Protein AF-A0A7W1BXC3-F1 (afdb_monomer)

Sequence (80 aa):
MKTVSRKLLFHLSLALFLLAGFTIVSAQQERPLSSITYRLSMSRPQSHLFEVTIEIELPESAPESLDFQMAKWSPGRYAV

pLDDT: mean 83.6, std 12.84, range [43.72, 97.56]

Foldseek 3Di:
DDDDDPVNVVVVVVVVVVVVVVVVVVVPVPPLFPDKDWDWDDPDVVVVDIDIDIDTHGDPPHDPDDDDDDDPDDPPDPDD

Nearest PDB structures (foldseek):
  8fqc-assembly1_H1  TM=5.634E-01  e=2.513E+00  Agrobacterium phage Milano
  1pu1-assembly1_A  TM=4.389E-01  e=3.267E+00  Methanothermobacter thermautotrophicus

Mean predicted aligned error: 11.01 Å

Radius of gyration: 25.87 Å; Cα contacts (8 Å, |Δi|>4): 45; chains: 1; bounding box: 61×38×65 Å

Structure (mmCIF, N/CA/C/O backbone):
data_AF-A0A7W1BXC3-F1
#
_entry.id   AF-A0A7W1BXC3-F1
#
loop_
_atom_site.group_PDB
_atom_site.id
_atom_site.type_symbol
_atom_site.label_atom_id
_atom_site.label_alt_id
_atom_site.label_comp_id
_atom_site.label_asym_id
_atom_site.label_entity_id
_atom_site.label_seq_id
_atom_site.pdbx_PDB_ins_code
_atom_site.Cartn_x
_atom_site.Cartn_y
_atom_site.Cartn_z
_atom_site.occupancy
_atom_site.B_iso_or_equiv
_atom_site.auth_seq_id
_atom_site.auth_comp_id
_atom_site.auth_asym_id
_atom_site.auth_atom_id
_atom_site.pdbx_PDB_model_num
ATOM 1 N N . MET A 1 1 ? 50.532 -0.507 -41.331 1.00 43.72 1 MET A N 1
ATOM 2 C CA . MET A 1 1 ? 49.141 -0.363 -40.841 1.00 43.72 1 MET A CA 1
ATOM 3 C C . MET A 1 1 ? 48.550 -1.764 -40.744 1.00 43.72 1 MET A C 1
ATOM 5 O O . MET A 1 1 ? 48.440 -2.422 -41.768 1.00 43.72 1 MET A O 1
ATOM 9 N N . LYS A 1 2 ? 48.337 -2.291 -39.530 1.00 53.97 2 LYS A N 1
ATOM 10 C CA . LYS A 1 2 ? 47.932 -3.695 -39.322 1.00 53.97 2 LYS A CA 1
ATOM 11 C C . LYS A 1 2 ? 46.462 -3.858 -39.731 1.00 53.97 2 LYS A C 1
ATOM 13 O O . LYS A 1 2 ? 45.597 -3.214 -39.148 1.00 53.97 2 LYS A O 1
ATOM 18 N N . THR A 1 3 ? 46.195 -4.671 -40.750 1.00 63.72 3 THR A N 1
ATOM 19 C CA . THR A 1 3 ? 44.846 -4.985 -41.237 1.00 63.72 3 THR A CA 1
ATOM 20 C C . THR A 1 3 ? 44.085 -5.759 -40.164 1.00 63.72 3 THR A C 1
ATOM 22 O O . THR A 1 3 ? 44.427 -6.885 -39.811 1.00 63.72 3 THR A O 1
ATOM 25 N N . VAL A 1 4 ? 43.067 -5.122 -39.591 1.00 67.44 4 VAL A N 1
ATOM 26 C CA . VAL A 1 4 ? 42.224 -5.720 -38.553 1.00 67.44 4 VAL A CA 1
ATOM 27 C C . VAL A 1 4 ? 41.432 -6.883 -39.160 1.00 67.44 4 VAL A C 1
ATOM 29 O O . VAL A 1 4 ? 40.801 -6.745 -40.207 1.00 67.44 4 VAL A O 1
ATOM 32 N N . SER A 1 5 ? 41.476 -8.050 -38.512 1.00 77.00 5 SER A N 1
ATOM 33 C CA . SER A 1 5 ? 40.778 -9.255 -38.973 1.00 77.00 5 SER A CA 1
ATOM 34 C C . SER A 1 5 ? 39.260 -9.048 -38.968 1.00 77.00 5 SER A C 1
ATOM 36 O O . SER A 1 5 ? 38.689 -8.631 -37.961 1.00 77.00 5 SER A O 1
ATOM 38 N N . ARG A 1 6 ? 38.578 -9.401 -40.068 1.00 77.94 6 ARG A N 1
ATOM 39 C CA . ARG A 1 6 ? 37.108 -9.284 -40.214 1.00 77.94 6 ARG A CA 1
ATOM 40 C C . ARG A 1 6 ? 36.338 -10.008 -39.101 1.00 77.94 6 ARG A C 1
ATOM 42 O O . ARG A 1 6 ? 35.267 -9.562 -38.710 1.00 77.94 6 ARG A O 1
ATOM 49 N N . LYS A 1 7 ? 36.909 -11.085 -38.546 1.00 78.56 7 LYS A N 1
ATOM 50 C CA . LYS A 1 7 ? 36.339 -11.806 -37.396 1.00 78.56 7 LYS A CA 1
ATOM 51 C C . LYS A 1 7 ? 36.374 -10.960 -36.124 1.00 78.56 7 LYS A C 1
ATOM 53 O O . LYS A 1 7 ? 35.400 -10.956 -35.382 1.00 78.56 7 LYS A O 1
ATOM 58 N N . LEU A 1 8 ? 37.460 -10.220 -35.898 1.00 82.12 8 LEU A N 1
ATOM 59 C CA . LEU A 1 8 ? 37.600 -9.331 -34.745 1.00 82.12 8 LEU A CA 1
ATOM 60 C C . LEU A 1 8 ? 36.611 -8.161 -34.832 1.00 82.12 8 LEU A C 1
ATOM 62 O O . LEU A 1 8 ? 35.970 -7.837 -33.840 1.00 82.12 8 LEU A O 1
ATOM 66 N N . LEU A 1 9 ? 36.417 -7.602 -36.033 1.00 83.81 9 LEU A N 1
ATOM 67 C CA . LEU A 1 9 ? 35.409 -6.565 -36.287 1.00 83.81 9 LEU A CA 1
ATOM 68 C C . LEU A 1 9 ? 33.983 -7.056 -35.988 1.00 83.81 9 LEU A C 1
ATOM 70 O O . LEU A 1 9 ? 33.224 -6.337 -35.349 1.00 83.81 9 LEU A O 1
ATOM 74 N N . PHE A 1 10 ? 33.642 -8.292 -36.375 1.00 87.56 10 PHE A N 1
ATOM 75 C CA . PHE A 1 10 ? 32.323 -8.877 -36.104 1.00 87.56 10 PHE A CA 1
ATOM 76 C C . PHE A 1 10 ? 32.051 -9.082 -34.603 1.00 87.56 10 PHE A C 1
ATOM 78 O O . PHE A 1 10 ? 30.980 -8.730 -34.110 1.00 87.56 10 PHE A O 1
ATOM 85 N N . HIS A 1 11 ? 33.029 -9.603 -33.854 1.00 87.50 11 HIS A N 1
ATOM 86 C CA . HIS A 1 11 ? 32.881 -9.787 -32.405 1.00 87.50 11 HIS A CA 1
ATOM 87 C C . HIS A 1 11 ? 32.777 -8.443 -31.680 1.00 87.50 11 HIS A C 1
ATOM 89 O O . HIS A 1 11 ? 31.978 -8.312 -30.757 1.00 87.50 11 HIS A O 1
ATOM 95 N N . LEU A 1 12 ? 33.523 -7.430 -32.134 1.00 89.69 12 LEU A N 1
ATOM 96 C CA . LEU A 1 12 ? 33.440 -6.079 -31.586 1.00 89.69 12 LEU A CA 1
ATOM 97 C C . LEU A 1 12 ? 32.059 -5.454 -31.839 1.00 89.69 12 L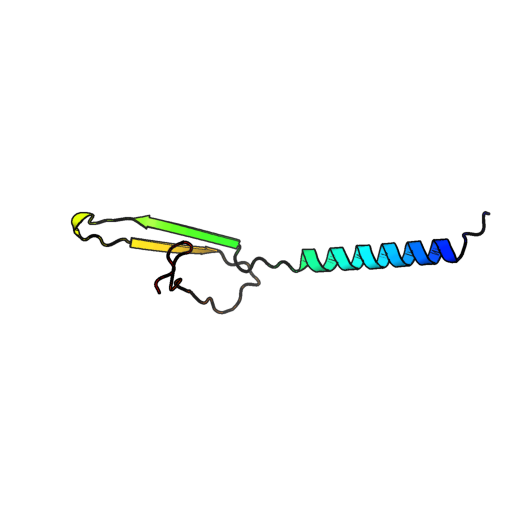EU A C 1
ATOM 99 O O . LEU A 1 12 ? 31.477 -4.879 -30.924 1.00 89.69 12 LEU A O 1
ATOM 103 N N . SER A 1 13 ? 31.504 -5.611 -33.047 1.00 88.38 13 SER A N 1
ATOM 104 C CA . SER A 1 13 ? 30.156 -5.120 -33.360 1.00 88.38 13 SER A CA 1
ATOM 105 C C . SER A 1 13 ? 29.069 -5.842 -32.569 1.00 88.38 13 SER A C 1
ATOM 107 O O . SER A 1 13 ? 28.132 -5.201 -32.105 1.00 88.38 13 SER A O 1
ATOM 109 N N . LEU A 1 14 ? 29.207 -7.156 -32.365 1.00 90.50 14 LEU A N 1
ATOM 110 C CA . LEU A 1 14 ? 28.251 -7.940 -31.587 1.00 90.50 14 LEU A CA 1
ATOM 111 C C . LEU A 1 14 ? 28.297 -7.559 -30.103 1.00 90.50 14 LEU A C 1
ATOM 113 O O . LEU A 1 14 ? 27.252 -7.374 -29.486 1.00 90.50 14 LEU A O 1
ATOM 117 N N . ALA A 1 15 ? 29.498 -7.384 -29.546 1.00 88.62 15 ALA A N 1
ATOM 118 C CA . ALA A 1 15 ? 29.674 -6.916 -28.176 1.00 88.62 15 ALA A CA 1
ATOM 119 C C . ALA A 1 15 ? 29.084 -5.512 -27.982 1.00 88.62 15 ALA A C 1
ATOM 121 O O . ALA A 1 15 ? 28.386 -5.280 -27.000 1.00 88.62 15 ALA A O 1
ATOM 122 N N . LEU A 1 16 ? 29.300 -4.600 -28.935 1.00 88.69 16 LEU A N 1
ATOM 123 C CA . LEU A 1 16 ? 28.735 -3.251 -28.888 1.00 88.69 16 LEU A CA 1
ATOM 124 C C . LEU A 1 16 ? 27.202 -3.265 -28.985 1.00 88.69 16 LEU A C 1
ATOM 126 O O . LEU A 1 16 ? 26.540 -2.529 -28.259 1.00 88.69 16 LEU A O 1
ATOM 130 N N . PHE A 1 17 ? 26.636 -4.129 -29.832 1.00 87.81 17 PHE A N 1
ATOM 131 C CA . PHE A 1 17 ? 25.188 -4.293 -29.965 1.00 87.81 17 PHE A CA 1
ATOM 132 C C . PHE A 1 17 ? 24.549 -4.844 -28.683 1.00 87.81 17 PHE A C 1
ATOM 134 O O . PHE A 1 17 ? 23.537 -4.320 -28.222 1.00 87.81 17 PHE A O 1
ATOM 141 N N . LEU A 1 18 ? 25.168 -5.854 -28.063 1.00 85.88 18 LEU A N 1
ATOM 142 C CA . LEU A 1 18 ? 24.715 -6.398 -26.781 1.00 85.88 18 LEU A CA 1
ATOM 143 C C . LEU A 1 18 ? 24.800 -5.347 -25.667 1.00 85.88 18 LEU A C 1
ATOM 145 O O . LEU A 1 18 ? 23.848 -5.189 -24.908 1.00 85.88 18 LEU A O 1
ATOM 149 N N . LEU A 1 19 ? 25.894 -4.584 -25.601 1.00 83.19 19 LEU A N 1
ATOM 150 C CA . LEU A 1 19 ? 26.067 -3.533 -24.598 1.00 83.19 19 LEU A CA 1
ATOM 151 C C . LEU A 1 19 ? 25.020 -2.416 -24.751 1.00 83.19 19 LEU A C 1
ATOM 153 O O . LEU A 1 19 ? 24.449 -1.973 -23.757 1.00 83.19 19 LEU A O 1
ATOM 157 N N . ALA A 1 20 ? 24.715 -2.015 -25.989 1.00 80.94 20 ALA A N 1
ATOM 158 C CA . ALA A 1 20 ? 23.677 -1.027 -26.280 1.00 80.94 20 ALA A CA 1
ATOM 159 C C . ALA A 1 20 ? 22.270 -1.527 -25.899 1.00 80.94 20 ALA A C 1
ATOM 161 O O . ALA A 1 20 ? 21.475 -0.770 -25.342 1.00 80.94 20 ALA A O 1
ATOM 162 N N . GLY A 1 21 ? 21.972 -2.811 -26.125 1.00 75.94 21 GLY A N 1
ATOM 163 C CA . GLY A 1 21 ? 20.701 -3.418 -25.717 1.00 75.94 21 GLY A CA 1
ATOM 164 C C . GLY A 1 21 ? 20.482 -3.400 -24.200 1.00 75.94 21 GLY A C 1
ATOM 165 O O . GLY A 1 21 ? 19.389 -3.075 -23.739 1.00 75.94 21 GLY A O 1
ATOM 166 N N . PHE A 1 22 ? 21.529 -3.670 -23.411 1.00 69.69 22 PHE A N 1
ATOM 167 C CA . PHE A 1 22 ? 21.448 -3.641 -21.945 1.00 69.69 22 PHE A CA 1
ATOM 168 C C . PHE A 1 22 ? 21.183 -2.236 -21.382 1.00 69.69 22 PHE A C 1
ATOM 170 O O . PHE A 1 22 ? 20.457 -2.106 -20.398 1.00 69.69 22 PHE A O 1
ATOM 177 N N . THR A 1 23 ? 21.706 -1.175 -22.008 1.00 66.69 23 THR A N 1
ATOM 178 C CA . THR A 1 23 ? 21.489 0.201 -21.522 1.00 66.69 23 THR A CA 1
ATOM 179 C C . THR A 1 23 ? 20.054 0.704 -21.686 1.00 66.69 23 THR A C 1
ATOM 181 O O . THR A 1 23 ? 19.610 1.534 -20.897 1.00 66.69 23 THR A O 1
ATOM 184 N N . ILE A 1 24 ? 19.307 0.188 -22.667 1.00 63.91 24 ILE A N 1
ATOM 185 C CA . ILE A 1 24 ? 17.934 0.637 -22.954 1.00 63.91 24 ILE A CA 1
ATOM 186 C C . ILE A 1 24 ? 16.951 0.084 -21.911 1.00 63.91 24 ILE A C 1
ATOM 188 O O . ILE A 1 24 ? 16.059 0.798 -21.462 1.00 63.91 24 ILE A O 1
ATOM 192 N N . VAL A 1 25 ? 17.144 -1.161 -21.463 1.00 61.97 25 VAL A N 1
ATOM 193 C CA . VAL A 1 25 ? 16.242 -1.819 -20.499 1.00 61.97 25 VAL A CA 1
ATOM 194 C C . VAL A 1 25 ? 16.312 -1.174 -19.112 1.00 61.97 25 VAL A C 1
ATOM 196 O O . VAL A 1 25 ? 15.285 -1.027 -18.456 1.00 61.97 25 VAL A O 1
ATOM 199 N N . SER A 1 26 ? 17.493 -0.733 -18.668 1.00 59.91 26 SER A N 1
ATOM 200 C CA . SER A 1 26 ? 17.629 -0.068 -17.363 1.00 59.91 26 SER A CA 1
ATOM 201 C C . SER A 1 26 ? 17.027 1.340 -17.325 1.00 59.91 26 SER A C 1
ATOM 203 O O . SER A 1 26 ? 16.596 1.776 -16.262 1.00 59.91 26 SER A O 1
ATOM 205 N N . ALA A 1 27 ? 16.973 2.046 -18.459 1.00 58.41 27 ALA A N 1
ATOM 206 C CA . ALA A 1 27 ? 16.420 3.400 -18.526 1.00 58.41 27 ALA A CA 1
ATOM 207 C C . ALA A 1 27 ? 14.884 3.432 -18.432 1.00 58.41 27 ALA A C 1
ATOM 209 O O . ALA A 1 27 ? 14.321 4.451 -18.048 1.00 58.41 27 ALA A O 1
ATOM 210 N N . GLN A 1 28 ? 14.213 2.319 -18.742 1.00 57.59 28 GLN A N 1
ATOM 211 C CA . GLN A 1 28 ? 12.750 2.223 -18.758 1.00 57.59 28 GLN A CA 1
ATOM 212 C C . GLN A 1 28 ? 12.169 1.565 -17.503 1.00 57.59 28 GLN A C 1
ATOM 214 O O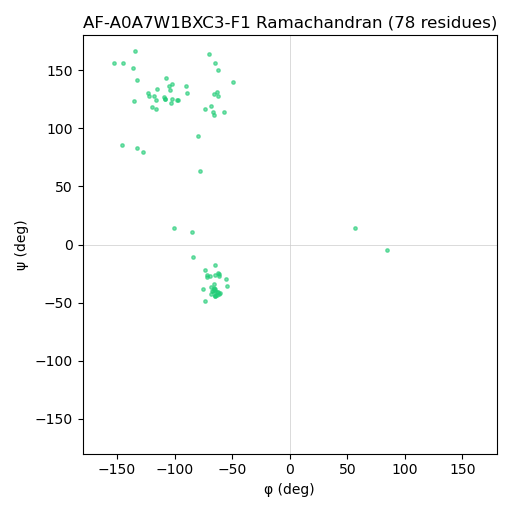 . GLN A 1 28 ? 10.996 1.195 -17.464 1.00 57.59 28 GLN A O 1
ATOM 219 N N . GLN A 1 29 ? 12.972 1.428 -16.449 1.00 60.97 29 GLN A N 1
ATOM 220 C CA . GLN A 1 29 ? 12.459 1.064 -15.137 1.00 60.97 29 GLN A CA 1
ATOM 221 C C . GLN A 1 29 ? 11.828 2.308 -14.492 1.00 60.97 29 GLN A C 1
ATOM 223 O O . GLN A 1 29 ? 12.312 2.823 -13.483 1.00 60.97 29 GLN A O 1
ATOM 228 N N . GLU A 1 30 ? 10.768 2.822 -15.123 1.00 61.47 30 GLU A N 1
ATOM 229 C CA . GLU A 1 30 ? 9.914 3.856 -14.553 1.00 61.47 30 GLU A CA 1
ATOM 230 C C . GLU A 1 30 ? 9.389 3.326 -13.228 1.00 61.47 30 GLU A C 1
ATOM 232 O O . GLU A 1 30 ? 8.678 2.319 -13.160 1.00 61.47 30 GLU A O 1
ATOM 237 N N . ARG A 1 31 ? 9.810 3.971 -12.140 1.00 67.50 31 ARG A N 1
ATOM 238 C CA . ARG A 1 31 ? 9.202 3.699 -10.849 1.00 67.50 31 ARG A CA 1
ATOM 239 C C . ARG A 1 31 ? 7.784 4.249 -10.936 1.00 67.50 31 ARG A C 1
ATOM 241 O O . ARG A 1 31 ? 7.644 5.453 -11.133 1.00 67.50 31 ARG A O 1
ATOM 248 N N . PRO A 1 32 ? 6.748 3.410 -10.777 1.00 75.00 32 PRO A N 1
ATOM 249 C CA . PRO A 1 32 ? 5.372 3.878 -10.893 1.00 75.00 32 PRO A CA 1
ATOM 250 C C . PRO A 1 32 ? 5.040 4.929 -9.825 1.00 75.00 32 PRO A C 1
ATOM 252 O O . PRO A 1 32 ? 4.157 5.749 -10.034 1.00 75.00 32 PRO A O 1
ATOM 255 N N . LEU A 1 33 ? 5.766 4.911 -8.699 1.00 84.88 33 LEU A N 1
ATOM 256 C CA . LEU A 1 33 ? 5.633 5.826 -7.569 1.00 84.88 33 LEU A CA 1
ATOM 257 C C . LEU A 1 33 ? 7.021 6.334 -7.160 1.00 84.88 33 LEU A C 1
ATOM 259 O O . LEU A 1 33 ? 7.977 5.552 -7.123 1.00 84.88 33 LEU A O 1
ATOM 263 N N . SER A 1 34 ? 7.123 7.611 -6.796 1.00 89.44 34 SER A N 1
ATOM 264 C CA . SER A 1 34 ? 8.344 8.191 -6.224 1.00 89.44 34 SER A CA 1
ATOM 265 C C . SER A 1 34 ? 8.536 7.714 -4.788 1.00 89.44 34 SER A C 1
ATOM 267 O O . SER A 1 34 ? 9.613 7.232 -4.427 1.00 89.44 34 SER A O 1
ATOM 269 N N . SER A 1 35 ? 7.477 7.793 -3.978 1.00 92.56 35 SER A N 1
ATOM 270 C CA . SER A 1 35 ? 7.476 7.321 -2.597 1.00 92.56 35 SER A CA 1
ATOM 271 C C . SER A 1 35 ? 6.075 6.909 -2.134 1.00 92.56 35 SER A C 1
ATOM 273 O O . SER A 1 35 ? 5.058 7.343 -2.679 1.00 92.56 35 SER A O 1
ATOM 275 N N . ILE A 1 36 ? 6.030 6.030 -1.130 1.00 94.12 36 ILE A N 1
ATOM 276 C CA . ILE A 1 36 ? 4.806 5.668 -0.415 1.00 94.12 36 ILE A CA 1
ATOM 277 C C . ILE A 1 36 ? 5.089 5.641 1.085 1.00 94.12 36 ILE A C 1
ATOM 279 O O . ILE A 1 36 ? 5.983 4.930 1.549 1.00 94.12 36 ILE A O 1
ATOM 283 N N . THR A 1 37 ? 4.326 6.419 1.844 1.00 97.12 37 THR A N 1
ATOM 284 C CA . THR A 1 37 ? 4.464 6.551 3.295 1.00 97.12 37 THR A CA 1
ATOM 285 C C . THR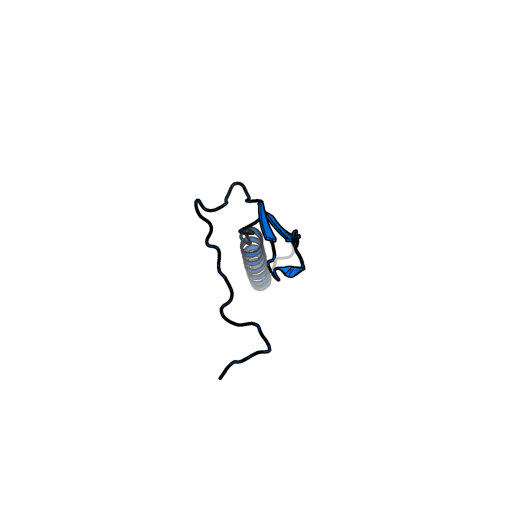 A 1 37 ? 3.190 6.077 3.976 1.00 97.12 37 THR A C 1
ATOM 287 O O . THR A 1 37 ? 2.089 6.523 3.658 1.00 97.12 37 THR A O 1
ATOM 290 N N . TYR A 1 38 ? 3.347 5.174 4.944 1.00 97.00 38 TYR A N 1
ATOM 291 C CA . TYR A 1 38 ? 2.254 4.661 5.762 1.00 97.00 38 TYR A CA 1
ATOM 292 C C . TYR A 1 38 ? 2.374 5.208 7.176 1.00 97.00 38 TYR A C 1
ATOM 294 O O . TYR A 1 38 ? 3.408 5.041 7.827 1.00 97.00 38 TYR A O 1
ATOM 302 N N . ARG A 1 39 ? 1.297 5.806 7.680 1.00 97.56 39 ARG A N 1
ATOM 303 C CA . ARG A 1 39 ? 1.185 6.207 9.083 1.00 97.56 39 ARG A CA 1
ATOM 304 C C . ARG A 1 39 ? 0.069 5.417 9.746 1.00 97.56 39 ARG A C 1
ATOM 306 O O . ARG A 1 39 ? -1.069 5.443 9.285 1.00 97.56 39 ARG A O 1
ATOM 313 N N . LEU A 1 40 ? 0.421 4.730 10.828 1.00 96.88 40 LEU A N 1
ATOM 314 C CA . LEU A 1 40 ? -0.496 3.952 11.651 1.00 96.88 40 LEU A CA 1
ATOM 315 C C . LEU A 1 40 ? -0.696 4.667 12.988 1.00 96.88 40 LEU A C 1
ATOM 317 O O . LEU A 1 40 ? 0.274 4.939 13.696 1.00 96.88 40 LEU A O 1
ATOM 321 N N . SER A 1 41 ? -1.944 4.949 13.344 1.00 96.75 41 SER A N 1
ATOM 322 C CA . SER A 1 41 ? -2.316 5.504 14.646 1.00 96.75 41 SER A CA 1
ATOM 323 C C . SER A 1 41 ? -3.519 4.780 15.239 1.00 96.75 41 SER A C 1
ATOM 325 O O . SER A 1 41 ? -4.206 3.996 14.586 1.00 96.75 41 SER A O 1
ATOM 327 N N . MET A 1 42 ? -3.750 5.015 16.528 1.00 96.88 42 MET A N 1
ATOM 328 C CA . MET A 1 42 ? -4.855 4.428 17.275 1.00 96.88 42 MET A CA 1
ATOM 329 C C . MET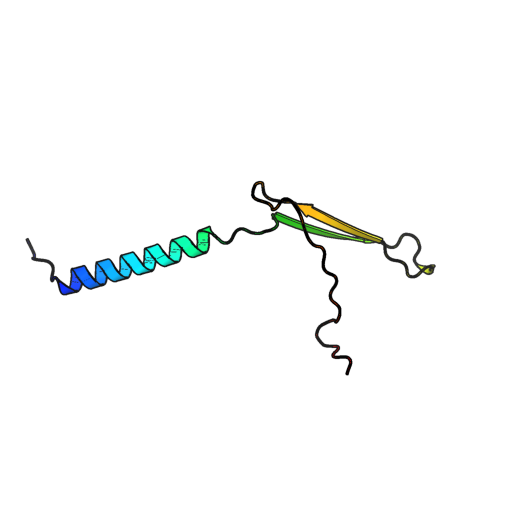 A 1 42 ? -5.333 5.440 18.318 1.00 96.88 42 MET A C 1
ATOM 331 O O . MET A 1 42 ? -4.893 5.433 19.465 1.00 96.88 42 MET A O 1
ATOM 335 N N . SER A 1 43 ? -6.222 6.346 17.906 1.00 93.88 43 SER A N 1
ATOM 336 C CA . SER A 1 43 ? -6.738 7.418 18.769 1.00 93.88 43 SER A CA 1
ATOM 337 C C . SER A 1 43 ? -7.561 6.901 19.956 1.00 93.88 43 SER A C 1
ATOM 339 O O . SER A 1 43 ? -7.638 7.558 20.994 1.00 93.88 43 SER A O 1
ATOM 341 N N . ARG A 1 44 ? -8.168 5.712 19.829 1.00 95.38 44 ARG A N 1
ATOM 342 C CA . ARG A 1 44 ? -8.979 5.065 20.874 1.00 95.38 44 ARG A CA 1
ATOM 343 C C . ARG A 1 44 ? -8.587 3.590 21.039 1.00 95.38 44 ARG A C 1
ATOM 345 O O . ARG A 1 44 ? -9.278 2.732 20.504 1.00 95.38 44 ARG A O 1
ATOM 352 N N . PRO A 1 45 ? -7.535 3.254 21.806 1.00 93.38 45 PRO A N 1
ATOM 353 C CA . PRO A 1 45 ? -7.022 1.880 21.880 1.00 93.38 45 PRO A CA 1
ATOM 354 C C . PRO A 1 45 ? -8.049 0.809 22.263 1.00 93.38 45 PRO A C 1
ATOM 356 O O . PRO A 1 45 ? -8.045 -0.289 21.715 1.00 93.38 45 PRO A O 1
ATOM 359 N N . GLN A 1 46 ? -8.987 1.160 23.140 1.00 96.12 46 GLN A N 1
ATOM 360 C CA . GLN A 1 46 ? -10.075 0.285 23.582 1.00 96.12 46 GLN A CA 1
ATOM 361 C C . GLN A 1 46 ? -11.078 -0.112 22.485 1.00 96.12 46 GLN A C 1
ATOM 363 O O . GLN A 1 46 ? -11.825 -1.064 22.675 1.00 96.12 46 GLN A O 1
ATOM 368 N N . SER A 1 47 ? -11.134 0.599 21.352 1.00 96.38 47 SER A N 1
ATOM 369 C CA . SER A 1 47 ? -12.026 0.227 20.244 1.00 96.38 47 SER A CA 1
ATOM 370 C C . SER A 1 47 ? -11.428 -0.839 19.330 1.00 96.38 47 SER A C 1
ATOM 372 O O . SER A 1 47 ? -12.138 -1.348 18.467 1.00 96.38 47 SER A O 1
ATOM 374 N N . HIS A 1 48 ? -10.134 -1.145 19.475 1.00 94.06 48 HIS A N 1
ATOM 375 C CA . HIS A 1 48 ? -9.373 -1.976 18.537 1.00 94.06 48 HIS A CA 1
ATOM 376 C C . HIS A 1 48 ? -9.380 -1.461 17.084 1.00 94.06 48 HIS A C 1
ATOM 378 O O . HIS A 1 48 ? -8.992 -2.188 16.171 1.00 94.06 48 HIS A O 1
ATOM 384 N N . LEU A 1 49 ? -9.791 -0.208 16.856 1.00 96.44 49 LEU A N 1
ATOM 385 C CA . LEU A 1 49 ? -9.755 0.421 15.540 1.00 96.44 49 LEU A CA 1
ATOM 386 C C . LEU A 1 49 ? -8.423 1.135 15.336 1.00 96.44 49 LEU A C 1
ATOM 388 O O . LEU A 1 49 ? -7.951 1.862 16.212 1.00 96.44 49 LEU A O 1
ATOM 392 N N . PHE A 1 50 ? -7.860 0.953 14.148 1.00 96.50 50 PHE A N 1
ATOM 393 C CA . PHE A 1 50 ? -6.661 1.643 13.703 1.00 96.50 50 PHE A CA 1
ATOM 394 C C . PHE A 1 50 ? -7.016 2.680 12.645 1.00 96.50 50 PHE A C 1
ATOM 396 O O . PHE A 1 50 ? -7.874 2.462 11.790 1.00 96.50 50 PHE A O 1
ATOM 403 N N . GLU A 1 51 ? -6.313 3.796 12.694 1.00 96.94 51 GLU A N 1
ATOM 404 C CA . GLU A 1 51 ? -6.309 4.818 11.662 1.00 96.94 51 GLU A CA 1
ATOM 405 C C . GLU A 1 51 ? -5.075 4.590 10.792 1.00 96.94 51 GLU A C 1
ATOM 407 O O . GLU A 1 51 ? -3.949 4.526 11.291 1.00 96.94 51 GLU A O 1
ATOM 412 N N . VAL A 1 52 ? -5.291 4.442 9.488 1.00 96.12 52 VAL A N 1
ATOM 413 C CA . VAL A 1 52 ? -4.220 4.230 8.513 1.00 96.12 52 VAL A CA 1
ATOM 414 C C . VAL A 1 52 ? -4.263 5.377 7.516 1.00 96.12 52 VAL A C 1
ATOM 416 O O . VAL A 1 52 ? -5.262 5.558 6.826 1.00 96.12 52 VAL A O 1
ATOM 419 N N . THR A 1 53 ? -3.192 6.167 7.447 1.00 97.06 53 THR A N 1
ATOM 420 C CA . THR A 1 53 ? -2.993 7.166 6.386 1.00 97.06 53 THR A CA 1
ATOM 421 C C . THR A 1 53 ? -1.965 6.646 5.389 1.00 97.06 53 THR A C 1
ATOM 423 O O . THR A 1 53 ? -0.904 6.172 5.798 1.00 97.06 53 THR A O 1
ATOM 426 N N . ILE A 1 54 ? -2.280 6.749 4.098 1.00 95.94 54 ILE A N 1
ATOM 427 C CA . ILE A 1 54 ? -1.386 6.394 2.994 1.00 95.94 54 ILE A CA 1
ATOM 428 C C . ILE A 1 54 ? -1.098 7.676 2.214 1.00 95.94 54 ILE A C 1
ATOM 430 O O . ILE A 1 54 ? -2.014 8.279 1.660 1.00 95.94 54 ILE A O 1
ATOM 434 N N . GLU A 1 55 ? 0.160 8.097 2.199 1.00 96.06 55 GLU A N 1
ATOM 435 C CA . GLU A 1 55 ? 0.642 9.258 1.449 1.00 96.06 55 GLU A CA 1
ATOM 436 C C . GLU A 1 55 ? 1.482 8.751 0.273 1.00 96.06 55 GLU A C 1
ATOM 438 O O . GLU A 1 55 ? 2.404 7.956 0.465 1.00 96.06 55 GLU A O 1
ATOM 443 N N . ILE A 1 56 ? 1.132 9.163 -0.946 1.00 94.00 56 ILE A N 1
ATOM 444 C CA . ILE A 1 56 ? 1.766 8.697 -2.184 1.00 94.00 56 ILE A CA 1
ATOM 445 C C . ILE A 1 56 ? 2.322 9.900 -2.933 1.00 94.00 56 ILE A C 1
ATOM 447 O O . ILE A 1 56 ? 1.594 10.852 -3.207 1.00 94.00 56 ILE A O 1
ATOM 451 N N . GLU A 1 57 ? 3.596 9.830 -3.295 1.00 93.62 57 GLU A N 1
ATOM 452 C CA . GLU A 1 57 ? 4.248 10.811 -4.153 1.00 93.62 57 GLU A CA 1
ATOM 453 C C . GLU A 1 57 ? 4.385 10.235 -5.562 1.00 93.62 57 GLU A C 1
ATOM 455 O O . GLU A 1 57 ? 4.987 9.174 -5.762 1.00 93.62 57 GLU A O 1
ATOM 460 N N . LEU A 1 58 ? 3.802 10.930 -6.535 1.00 91.62 58 LEU A N 1
ATOM 461 C CA . LEU A 1 58 ? 3.750 10.508 -7.930 1.00 91.62 58 LEU A CA 1
ATOM 462 C C . LEU A 1 58 ? 4.793 11.268 -8.765 1.00 91.62 58 LEU A C 1
ATOM 464 O O . LEU A 1 58 ? 4.951 12.474 -8.568 1.00 91.62 58 LEU A O 1
ATOM 468 N N . PRO A 1 59 ? 5.504 10.603 -9.692 1.00 89.38 59 PRO A N 1
ATOM 469 C CA . PRO A 1 59 ? 6.321 11.295 -10.686 1.00 89.38 59 PRO A CA 1
ATOM 470 C C . PRO A 1 59 ? 5.441 12.035 -11.707 1.00 89.38 59 PRO A C 1
ATOM 472 O O . PRO A 1 59 ? 4.259 11.736 -11.852 1.00 89.38 59 PRO A O 1
ATOM 475 N N . GLU A 1 60 ? 6.016 12.965 -12.474 1.00 85.44 60 GLU A N 1
ATOM 476 C CA . GLU A 1 60 ? 5.273 13.686 -13.526 1.00 85.44 60 GLU A CA 1
ATOM 477 C C . GLU A 1 60 ? 4.719 12.759 -14.622 1.00 85.44 60 GLU A C 1
ATOM 479 O O . GLU A 1 60 ? 3.697 13.071 -15.226 1.00 85.44 60 GLU A O 1
ATOM 484 N N . SER A 1 61 ? 5.356 11.606 -14.860 1.00 86.56 61 SER A N 1
ATOM 485 C CA . SER A 1 61 ? 4.886 10.587 -15.809 1.00 86.56 61 SER A CA 1
ATOM 486 C 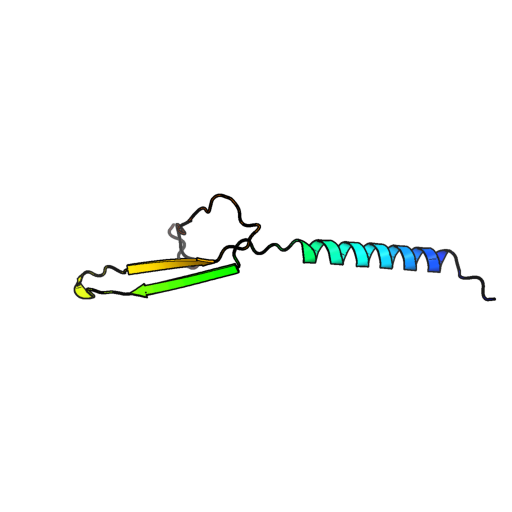C . SER A 1 61 ? 3.851 9.617 -15.223 1.00 86.56 61 SER A C 1
ATOM 488 O O . SER A 1 61 ? 3.542 8.597 -15.841 1.00 86.56 61 SER A O 1
ATOM 490 N N . ALA A 1 62 ? 3.317 9.897 -14.030 1.00 84.88 62 ALA A N 1
ATOM 491 C CA . ALA A 1 62 ? 2.365 9.015 -13.370 1.00 84.88 62 ALA A CA 1
ATOM 492 C C . ALA A 1 62 ? 1.061 8.830 -14.170 1.00 84.88 62 ALA A C 1
ATOM 494 O O . ALA A 1 62 ? 0.615 9.739 -14.876 1.00 84.88 62 ALA A O 1
ATOM 495 N N . PRO A 1 63 ? 0.415 7.658 -14.038 1.00 84.81 63 PRO A N 1
ATOM 496 C CA . PRO A 1 63 ? -0.882 7.410 -14.652 1.00 84.81 63 PRO A CA 1
ATOM 497 C C . PRO A 1 63 ? -1.974 8.313 -14.059 1.00 84.81 63 PRO A C 1
ATOM 499 O O . PRO A 1 63 ? -1.900 8.736 -12.907 1.00 84.81 63 PRO A O 1
ATOM 502 N N . GLU A 1 64 ? -3.038 8.545 -14.834 1.00 88.12 64 GLU A N 1
ATOM 503 C CA . GLU A 1 64 ? -4.198 9.357 -14.424 1.00 88.12 64 GLU A CA 1
ATOM 504 C C . GLU A 1 64 ? -4.942 8.777 -13.207 1.00 88.12 64 GLU A C 1
ATOM 506 O O . GLU A 1 64 ? -5.594 9.502 -12.458 1.00 88.1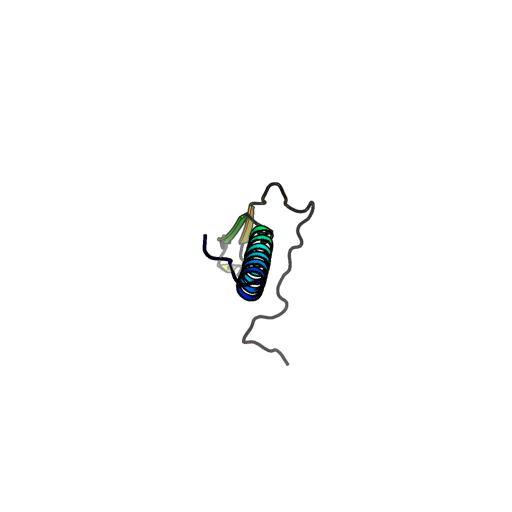2 64 GLU A O 1
ATOM 511 N N . SER A 1 65 ? -4.839 7.464 -12.990 1.00 89.75 65 SER A N 1
ATOM 512 C CA . SER A 1 65 ? -5.486 6.770 -11.878 1.00 89.75 65 SER A CA 1
ATOM 513 C C . SER A 1 65 ? -4.548 5.774 -11.204 1.00 89.75 65 SER A C 1
ATOM 515 O O . SER A 1 65 ? -3.632 5.231 -11.824 1.00 89.75 65 SER A O 1
ATOM 517 N N . LEU A 1 66 ? -4.796 5.544 -9.912 1.00 87.81 66 LEU A N 1
ATOM 518 C CA . LEU A 1 66 ? -4.108 4.556 -9.092 1.00 87.81 66 LEU A CA 1
ATOM 519 C C . LEU A 1 66 ? -5.119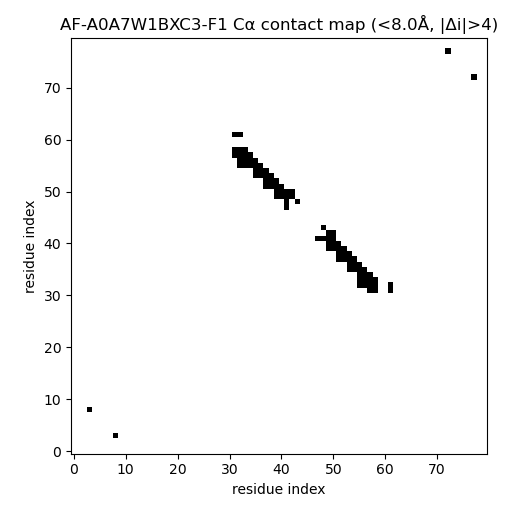 3.590 -8.481 1.00 87.81 66 LEU A C 1
ATOM 521 O O . LEU A 1 66 ? -6.063 4.009 -7.808 1.00 87.81 66 LEU A O 1
ATOM 525 N N . ASP A 1 67 ? -4.846 2.299 -8.630 1.00 90.94 67 ASP A N 1
ATOM 526 C CA . ASP A 1 67 ? -5.603 1.249 -7.964 1.00 90.94 67 ASP A CA 1
ATOM 527 C C . ASP A 1 67 ? -4.997 0.922 -6.598 1.00 90.94 67 ASP A C 1
ATOM 529 O O . ASP A 1 67 ? -3.807 0.622 -6.471 1.00 90.94 67 ASP A O 1
ATOM 533 N N . PHE A 1 68 ? -5.841 0.898 -5.569 1.00 90.88 68 PHE A N 1
ATOM 534 C CA . PHE A 1 68 ? -5.473 0.392 -4.251 1.00 90.88 68 PHE A CA 1
ATOM 535 C C . PHE A 1 68 ? -5.928 -1.058 -4.118 1.00 90.88 68 PHE A C 1
ATOM 537 O O . PHE A 1 68 ? -7.110 -1.367 -4.263 1.00 90.88 68 PHE A O 1
ATOM 544 N N . GLN A 1 69 ? -4.993 -1.953 -3.800 1.00 91.25 69 GLN A N 1
ATOM 545 C CA . GLN A 1 69 ? -5.289 -3.367 -3.591 1.00 91.25 69 GLN A CA 1
ATOM 546 C C . GLN A 1 69 ? -5.026 -3.767 -2.145 1.00 91.25 69 GLN A C 1
ATOM 548 O O . GLN A 1 69 ? -3.976 -3.470 -1.576 1.00 91.25 69 GLN A O 1
ATOM 553 N N . MET A 1 70 ? -5.977 -4.495 -1.564 1.00 90.81 70 MET A N 1
ATOM 554 C CA . MET A 1 70 ? -5.812 -5.122 -0.260 1.00 90.81 70 MET A CA 1
ATOM 555 C C . MET A 1 70 ? -5.540 -6.611 -0.452 1.00 90.81 70 MET A C 1
ATOM 557 O O . MET A 1 70 ? -6.309 -7.316 -1.108 1.00 90.81 70 MET A O 1
ATOM 561 N N . ALA A 1 71 ? -4.438 -7.098 0.120 1.00 88.88 71 ALA A N 1
ATOM 562 C CA . ALA A 1 71 ? -4.092 -8.509 0.039 1.00 88.88 71 ALA A CA 1
ATOM 563 C C . ALA A 1 71 ? -5.173 -9.367 0.718 1.00 88.88 71 ALA A C 1
ATOM 565 O O . ALA A 1 71 ? -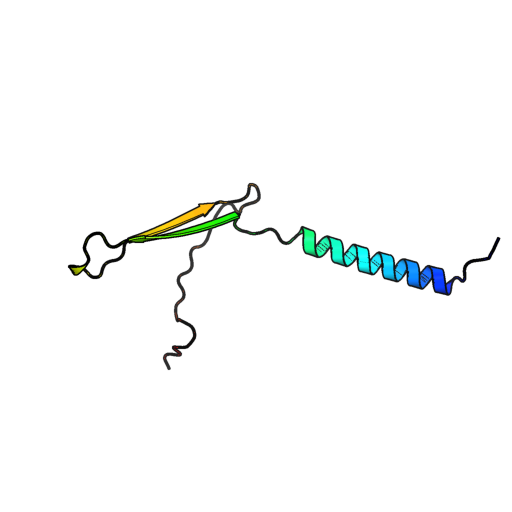5.531 -9.144 1.873 1.00 88.88 71 ALA A O 1
ATOM 566 N N . LYS A 1 72 ? -5.675 -10.378 0.001 1.00 88.94 72 LYS A N 1
ATOM 567 C CA . LYS A 1 72 ? -6.704 -11.300 0.511 1.00 88.94 72 LYS A CA 1
ATOM 568 C C . LYS A 1 72 ? -6.166 -12.273 1.567 1.00 88.94 72 LYS A C 1
ATOM 570 O O . LYS A 1 72 ? -6.924 -12.780 2.389 1.00 88.94 72 LYS A O 1
ATOM 575 N N . TRP A 1 73 ? -4.872 -12.569 1.517 1.00 88.06 73 TRP A N 1
ATOM 576 C CA . TRP A 1 73 ? -4.189 -13.500 2.409 1.00 88.06 73 TRP A CA 1
ATOM 577 C C . TRP A 1 73 ? -2.776 -12.990 2.692 1.00 88.06 73 TRP A C 1
ATOM 579 O O . TRP A 1 73 ? -2.215 -12.228 1.905 1.00 88.06 73 TRP A O 1
ATOM 589 N N . SER A 1 74 ? -2.203 -13.411 3.818 1.00 83.88 74 SER A N 1
ATOM 590 C CA . SER A 1 74 ? -0.822 -13.101 4.178 1.00 83.88 74 SER A CA 1
ATOM 591 C C . SER A 1 74 ? 0.068 -14.331 3.968 1.00 83.88 74 SER A C 1
ATOM 593 O O . SER A 1 74 ? -0.318 -15.429 4.391 1.00 83.88 74 SER A O 1
ATOM 595 N N . PRO A 1 75 ? 1.269 -14.182 3.382 1.00 87.62 75 PRO A N 1
ATOM 596 C CA . PRO A 1 75 ? 2.248 -15.262 3.303 1.00 87.62 75 PRO A CA 1
ATOM 597 C C . PRO A 1 75 ? 2.475 -15.952 4.651 1.00 87.62 75 PRO A 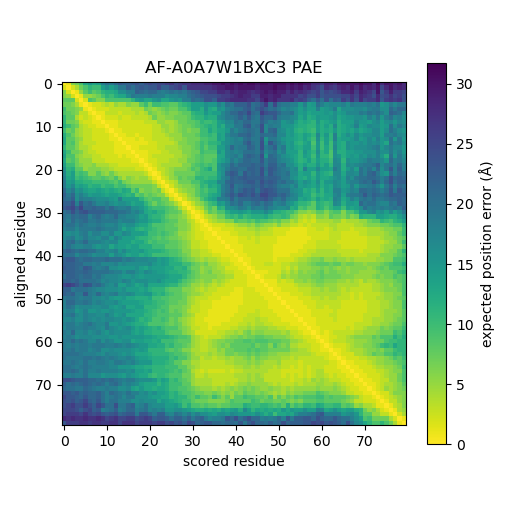C 1
ATOM 599 O O . PRO A 1 75 ? 2.492 -15.306 5.695 1.00 87.62 75 PRO A O 1
ATOM 602 N N . GLY A 1 76 ? 2.604 -17.280 4.631 1.00 85.38 76 GLY A N 1
ATOM 603 C CA . GLY A 1 76 ? 2.746 -18.093 5.846 1.00 85.38 76 GLY A CA 1
ATOM 604 C C . GLY A 1 76 ? 1.430 -18.481 6.530 1.00 85.38 76 GLY A C 1
ATOM 605 O O . GLY A 1 76 ? 1.455 -19.276 7.465 1.00 85.38 76 GLY A O 1
ATOM 606 N N . ARG A 1 77 ? 0.275 -17.999 6.050 1.00 71.88 77 ARG A N 1
ATOM 607 C CA . ARG A 1 77 ? -1.052 -18.425 6.515 1.00 71.88 77 ARG A CA 1
ATOM 608 C C . ARG A 1 77 ? -1.918 -18.844 5.330 1.00 71.88 77 ARG A C 1
ATOM 610 O O . ARG A 1 77 ? -2.764 -18.094 4.850 1.00 71.88 77 ARG A O 1
ATOM 617 N N . TYR A 1 78 ? -1.683 -20.064 4.863 1.00 78.06 78 TYR A N 1
ATOM 618 C CA . TYR A 1 78 ? -2.502 -20.709 3.842 1.00 78.06 78 TYR A CA 1
ATOM 619 C C . TYR A 1 78 ? -3.754 -21.263 4.525 1.00 78.06 78 TYR A C 1
ATOM 621 O O . TYR A 1 78 ? -3.721 -22.339 5.115 1.00 78.06 78 TYR A O 1
ATOM 629 N N . ALA A 1 79 ? -4.830 -20.475 4.539 1.00 63.53 79 ALA A N 1
ATOM 630 C CA . ALA A 1 79 ? -6.136 -20.993 4.922 1.00 63.53 79 ALA A CA 1
ATOM 631 C C . ALA A 1 79 ? -6.571 -21.995 3.841 1.00 63.53 79 ALA A C 1
ATOM 633 O O . ALA A 1 79 ? -6.732 -21.601 2.684 1.00 63.53 79 ALA A O 1
ATOM 634 N N . VAL A 1 80 ? -6.673 -23.271 4.221 1.00 58.75 80 VAL A N 1
ATOM 635 C CA . VAL A 1 80 ? -7.304 -24.337 3.428 1.00 58.75 80 VAL A CA 1
ATOM 636 C C . VAL A 1 80 ? -8.783 -24.376 3.778 1.00 58.75 80 VAL A C 1
ATOM 638 O O . VAL A 1 80 ? -9.080 -24.258 4.990 1.00 58.75 80 VAL A O 1
#

Secondary structure (DSSP, 8-state):
-----HHHHHHHHHHHHHHHHHHHHHHT---S-SEEEEEEE-S-GGGT--EEEEEEEPPTT--S-------SS-TT----

Solvent-accessible surface area (backbone atoms only — not comparable to full-atom values): 5442 Å² total; per-residue (Å²): 132,87,81,76,53,70,68,59,54,50,54,52,51,50,51,52,51,54,55,54,55,57,57,56,61,67,72,66,66,71,64,78,49,73,46,76,47,79,47,81,46,52,96,49,68,92,72,76,53,71,47,77,48,79,48,75,42,69,46,95,86,42,71,98,70,83,87,88,82,78,78,92,68,56,91,97,54,84,84,126